Protein AF-E7GEE1-F1 (afdb_monomer_lite)

Foldseek 3Di:
DDPVVVVVVVVVVVLVVLVVVVLLVLLLLLLQVCQQPVCCLVPDDLVNSLCCCVPWKDDPPSNVVSCVVPVVVVSVVSSVSCVVPSNPSVPGDNPDDIDTPDDDPGDDPPPPD

pLDDT: mean 89.94, std 12.16, range [35.31, 98.06]

Organism: NCBI:txid100884

Radius of gyration: 16.09 Å; chains: 1; bounding box: 37×37×44 Å

Structure (mmCIF, N/CA/C/O backbone):
data_AF-E7GEE1-F1
#
_entry.id   AF-E7GEE1-F1
#
loop_
_atom_site.group_PDB
_atom_site.id
_atom_site.type_symbol
_atom_site.label_atom_id
_atom_site.label_alt_id
_atom_site.label_comp_id
_atom_site.label_asym_id
_atom_site.label_entity_id
_atom_site.label_seq_id
_atom_site.pdbx_PDB_ins_code
_atom_site.Cartn_x
_atom_site.Cartn_y
_atom_site.Cartn_z
_atom_site.occupancy
_atom_site.B_iso_or_equiv
_atom_site.auth_seq_id
_atom_site.auth_comp_id
_atom_site.auth_asym_id
_atom_site.auth_atom_id
_atom_site.pdbx_PDB_model_num
ATOM 1 N N . MET A 1 1 ? 16.102 17.461 -31.531 1.00 62.22 1 MET A N 1
ATOM 2 C CA . MET A 1 1 ? 16.166 16.796 -30.209 1.00 62.22 1 MET A CA 1
ATOM 3 C C . MET A 1 1 ? 17.380 15.890 -30.152 1.00 62.22 1 MET A C 1
ATOM 5 O O . MET A 1 1 ? 17.514 15.017 -31.004 1.00 62.22 1 MET A O 1
ATOM 9 N N . SER A 1 2 ? 18.237 16.089 -29.155 1.00 86.38 2 SER A N 1
ATOM 10 C CA . SER A 1 2 ? 19.436 15.279 -28.913 1.00 86.38 2 SER A CA 1
ATOM 11 C C . SER A 1 2 ? 19.086 13.871 -28.409 1.00 86.38 2 SER A C 1
ATOM 13 O O . SER A 1 2 ? 18.065 13.672 -27.746 1.00 86.38 2 SER A O 1
ATOM 15 N N . LEU A 1 3 ? 19.959 12.888 -28.658 1.00 79.31 3 LEU A N 1
ATOM 16 C CA . LEU A 1 3 ? 19.863 11.526 -28.106 1.00 79.31 3 LEU A CA 1
ATOM 17 C C . LEU A 1 3 ? 19.689 11.529 -26.573 1.00 79.31 3 LEU A C 1
ATOM 19 O O . LEU A 1 3 ? 18.921 10.732 -26.033 1.00 79.31 3 LEU A O 1
ATOM 23 N N . LYS A 1 4 ? 20.330 12.480 -25.876 1.00 78.69 4 LYS A N 1
ATOM 24 C CA . LYS A 1 4 ? 20.203 12.657 -24.417 1.00 78.69 4 LYS A CA 1
ATOM 25 C C . LYS A 1 4 ? 18.787 13.074 -23.996 1.00 78.69 4 LYS A C 1
ATOM 27 O O . LYS A 1 4 ? 18.269 12.581 -22.995 1.00 78.69 4 LYS A O 1
ATOM 32 N N . GLU A 1 5 ? 18.137 13.938 -24.772 1.00 75.50 5 GLU A N 1
ATOM 33 C CA . GLU A 1 5 ? 16.772 14.409 -24.494 1.00 75.50 5 GLU A CA 1
ATOM 34 C C . GLU A 1 5 ? 15.738 13.304 -24.737 1.00 75.50 5 GLU A C 1
ATOM 36 O O . GLU A 1 5 ? 14.811 13.125 -23.946 1.00 75.50 5 GLU A O 1
ATOM 41 N N . GLN A 1 6 ? 15.931 12.505 -25.791 1.00 73.00 6 GLN A N 1
ATOM 42 C CA . GLN A 1 6 ? 15.063 11.366 -26.089 1.00 73.00 6 GLN A CA 1
ATOM 43 C C . GLN A 1 6 ? 15.157 10.281 -25.007 1.00 73.00 6 GLN A C 1
ATOM 45 O O . GLN A 1 6 ? 14.130 9.758 -24.568 1.00 73.00 6 GLN A O 1
ATOM 50 N N . ALA A 1 7 ? 16.368 9.978 -24.526 1.00 75.62 7 ALA A N 1
ATOM 51 C CA . ALA A 1 7 ? 16.584 9.032 -23.432 1.00 75.62 7 ALA A CA 1
ATOM 52 C C . ALA A 1 7 ? 15.937 9.507 -22.119 1.00 75.62 7 ALA A C 1
ATOM 54 O O . ALA A 1 7 ? 15.243 8.733 -21.457 1.00 75.62 7 ALA A O 1
ATOM 55 N N . LYS A 1 8 ? 16.076 10.798 -21.782 1.00 77.56 8 LYS A N 1
ATOM 56 C CA . LYS A 1 8 ? 15.428 11.403 -20.607 1.00 77.56 8 LYS A CA 1
ATOM 57 C C . LYS A 1 8 ? 13.900 11.296 -20.683 1.00 77.56 8 LYS A C 1
ATOM 59 O O . LYS A 1 8 ? 13.267 10.882 -19.715 1.00 77.56 8 LYS A O 1
ATOM 64 N N . LYS A 1 9 ? 13.307 11.590 -21.846 1.00 77.69 9 LYS A N 1
ATOM 65 C CA . LYS A 1 9 ? 11.853 11.500 -22.063 1.00 77.69 9 LYS A CA 1
ATOM 66 C C . LYS A 1 9 ? 11.330 10.065 -21.950 1.00 77.69 9 LYS A C 1
ATOM 68 O O . LYS A 1 9 ? 10.285 9.847 -21.342 1.00 77.69 9 LYS A O 1
ATOM 73 N N . LYS A 1 10 ? 12.055 9.080 -22.496 1.00 79.12 10 LYS A N 1
ATOM 74 C CA . LYS A 1 10 ? 11.703 7.654 -22.356 1.00 79.12 10 LYS A CA 1
ATOM 75 C C . LYS A 1 10 ? 11.755 7.201 -20.895 1.00 79.12 10 LYS A C 1
ATOM 77 O O . LYS A 1 10 ? 10.827 6.538 -20.444 1.00 79.12 10 LYS A O 1
ATOM 82 N N . LYS A 1 11 ? 12.792 7.609 -20.153 1.00 76.19 11 LYS A N 1
ATOM 83 C CA . LYS A 1 11 ? 12.925 7.307 -18.721 1.00 76.19 11 LYS A CA 1
ATOM 84 C C . LYS A 1 11 ? 11.780 7.912 -17.896 1.00 76.19 11 LYS A C 1
ATOM 86 O O . LYS A 1 11 ? 11.228 7.211 -17.058 1.00 76.19 11 LYS A O 1
ATOM 91 N N . SER A 1 12 ? 11.385 9.160 -18.175 1.00 80.75 12 SER A N 1
ATOM 92 C CA . SER A 1 12 ? 10.247 9.823 -17.507 1.00 80.75 12 SER A CA 1
ATOM 93 C C . SER A 1 12 ? 8.942 9.054 -17.708 1.00 80.75 12 SER A C 1
ATOM 95 O O . SER A 1 12 ? 8.287 8.692 -16.740 1.00 80.75 12 SER A O 1
ATOM 97 N N . LYS A 1 13 ? 8.615 8.711 -18.962 1.00 85.19 13 LYS A N 1
ATOM 98 C CA . LYS A 1 13 ? 7.393 7.957 -19.284 1.00 85.19 13 LYS A CA 1
ATOM 99 C C . LYS A 1 13 ? 7.355 6.576 -18.633 1.00 85.19 13 LYS A C 1
ATOM 101 O O . LYS A 1 13 ? 6.301 6.116 -18.213 1.00 85.19 13 LYS A O 1
ATOM 106 N N . ALA A 1 14 ? 8.499 5.894 -18.575 1.00 83.19 14 ALA A N 1
ATOM 107 C CA . ALA A 1 14 ? 8.589 4.600 -17.910 1.00 83.19 14 ALA A CA 1
ATOM 108 C C . ALA A 1 14 ? 8.345 4.723 -16.397 1.00 83.19 14 ALA A C 1
ATOM 110 O O . ALA A 1 14 ? 7.666 3.877 -15.821 1.00 83.19 14 ALA A O 1
ATOM 111 N N . LEU A 1 15 ? 8.857 5.786 -15.769 1.00 84.19 15 LEU A N 1
ATOM 112 C CA . LEU A 1 15 ? 8.654 6.048 -14.346 1.00 84.19 15 LEU A CA 1
ATOM 113 C C . LEU A 1 15 ? 7.194 6.400 -14.025 1.00 84.19 15 LEU A C 1
ATOM 115 O O . LEU A 1 15 ? 6.660 5.900 -13.041 1.00 84.19 15 LEU A O 1
ATOM 119 N N . GLU A 1 16 ? 6.546 7.204 -14.871 1.00 86.38 16 GLU A N 1
ATOM 120 C CA . GLU A 1 16 ? 5.110 7.512 -14.773 1.00 86.38 16 GLU A CA 1
ATOM 121 C C . GLU A 1 16 ? 4.272 6.231 -14.817 1.00 86.38 16 GLU A C 1
ATOM 123 O O . GLU A 1 16 ? 3.502 5.968 -13.897 1.00 86.38 16 GLU A O 1
ATOM 128 N N . LYS A 1 17 ? 4.520 5.367 -15.811 1.00 92.88 17 LYS A N 1
ATOM 129 C CA . LYS A 1 17 ? 3.831 4.076 -15.934 1.00 92.88 17 LYS A CA 1
ATOM 130 C C . LYS A 1 17 ? 4.020 3.186 -14.700 1.00 92.88 17 LYS A C 1
ATOM 132 O O . LYS A 1 17 ? 3.096 2.487 -14.300 1.00 92.88 17 LYS A O 1
ATOM 137 N N . MET A 1 18 ? 5.209 3.192 -14.095 1.00 94.25 18 MET A N 1
ATOM 138 C CA . MET A 1 18 ? 5.443 2.444 -12.856 1.00 94.25 18 MET A CA 1
ATOM 139 C C . MET A 1 18 ? 4.693 3.031 -11.659 1.00 94.25 18 MET A C 1
ATOM 141 O O . MET A 1 18 ? 4.264 2.268 -10.798 1.00 94.25 18 MET A O 1
ATOM 145 N N . GLY A 1 19 ? 4.489 4.350 -11.623 1.00 94.44 19 GLY A N 1
ATOM 146 C CA . GLY A 1 19 ? 3.632 4.998 -10.632 1.00 94.44 19 GLY A CA 1
ATOM 147 C C . GLY A 1 19 ? 2.175 4.544 -10.732 1.00 94.44 19 GLY A C 1
ATOM 148 O O . GLY A 1 19 ? 1.566 4.241 -9.707 1.00 94.44 19 GLY A O 1
ATOM 149 N N . ASP A 1 20 ? 1.643 4.415 -11.950 1.00 95.00 20 ASP A N 1
ATOM 150 C CA . ASP A 1 20 ? 0.284 3.899 -12.171 1.00 95.00 20 ASP A CA 1
ATOM 151 C C . ASP A 1 20 ? 0.155 2.434 -11.731 1.00 95.00 20 ASP A C 1
ATOM 153 O O . ASP A 1 20 ? -0.749 2.096 -10.969 1.00 95.00 20 ASP A O 1
ATOM 157 N N . ILE A 1 21 ? 1.115 1.582 -12.112 1.00 96.50 21 ILE A N 1
ATOM 158 C CA . ILE A 1 21 ? 1.161 0.174 -11.675 1.00 96.50 21 ILE A CA 1
ATOM 159 C C . ILE A 1 21 ? 1.239 0.081 -10.146 1.00 96.50 21 ILE A C 1
ATOM 161 O O . ILE A 1 21 ? 0.577 -0.751 -9.528 1.00 96.50 21 ILE A O 1
ATOM 165 N N . TYR A 1 22 ? 2.035 0.943 -9.510 1.00 97.38 22 TYR A N 1
ATOM 166 C CA . TYR A 1 2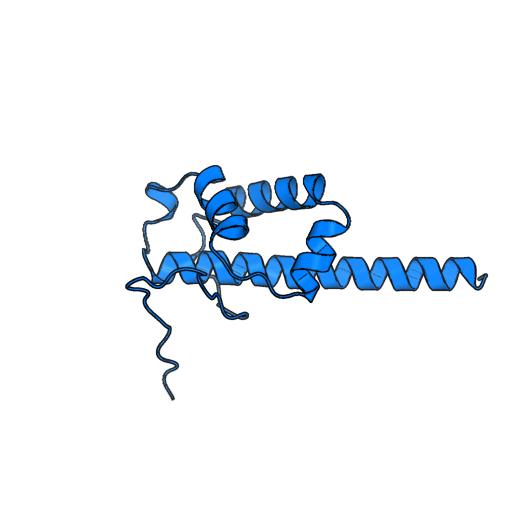2 ? 2.126 0.962 -8.055 1.00 97.38 22 TYR A CA 1
ATOM 167 C C . TYR A 1 22 ? 0.803 1.365 -7.401 1.00 97.38 22 TYR A C 1
ATOM 169 O O . TYR A 1 22 ? 0.390 0.769 -6.408 1.00 97.38 22 TYR A O 1
ATOM 177 N N . LYS A 1 23 ? 0.097 2.335 -7.981 1.00 96.62 23 LYS A N 1
ATOM 178 C CA . LYS A 1 23 ? -1.228 2.746 -7.518 1.00 96.62 23 LYS A CA 1
ATOM 179 C C . LYS A 1 23 ? -2.254 1.612 -7.638 1.00 96.62 23 LYS A C 1
ATOM 181 O O . LYS A 1 23 ? -3.027 1.409 -6.706 1.00 96.62 23 LYS A O 1
ATOM 186 N N . GLU A 1 24 ? -2.248 0.860 -8.738 1.00 96.81 24 GLU A N 1
ATOM 187 C CA . GLU A 1 24 ? -3.101 -0.330 -8.912 1.00 96.81 24 GLU A CA 1
ATOM 188 C C . GLU A 1 24 ? -2.803 -1.413 -7.865 1.00 96.81 24 GLU A C 1
ATOM 190 O O . GLU A 1 24 ? -3.722 -2.041 -7.327 1.00 96.81 24 GLU A O 1
ATOM 195 N N . PHE A 1 25 ? -1.527 -1.587 -7.516 1.00 97.94 25 PHE A N 1
ATOM 196 C CA . PHE A 1 25 ? -1.114 -2.487 -6.444 1.00 97.94 25 PHE A CA 1
ATOM 197 C C . PHE A 1 25 ? -1.636 -2.031 -5.076 1.00 97.94 25 PHE A C 1
ATOM 199 O O . PHE A 1 25 ? -2.208 -2.839 -4.347 1.00 97.94 25 PHE A O 1
ATOM 206 N N . LEU A 1 26 ? -1.522 -0.738 -4.743 1.00 98.06 26 LEU A N 1
ATOM 207 C CA . LEU A 1 26 ? -2.079 -0.184 -3.500 1.00 98.06 26 LEU A CA 1
ATOM 208 C C . LEU A 1 26 ? -3.605 -0.328 -3.434 1.00 98.06 26 LEU A C 1
ATOM 210 O O . LEU A 1 26 ? -4.150 -0.669 -2.384 1.00 98.06 26 LEU A O 1
ATOM 214 N N . GLN A 1 27 ? -4.297 -0.108 -4.553 1.00 97.69 27 GLN A N 1
ATOM 215 C CA . GLN A 1 27 ? -5.741 -0.307 -4.644 1.00 97.69 27 GLN A CA 1
ATOM 216 C C . GLN A 1 27 ? -6.117 -1.770 -4.372 1.00 97.69 27 GLN A C 1
ATOM 218 O O . GLN A 1 27 ? -7.010 -2.043 -3.569 1.00 97.69 27 GLN A O 1
ATOM 223 N N . SER A 1 28 ? -5.410 -2.708 -5.010 1.00 97.50 28 SER A N 1
ATOM 224 C CA . SER A 1 28 ? -5.633 -4.145 -4.832 1.00 97.50 28 SER A CA 1
ATOM 225 C C . SER A 1 28 ? -5.329 -4.598 -3.404 1.00 97.50 28 SER A C 1
ATOM 227 O O . SER A 1 28 ? -6.081 -5.391 -2.845 1.00 97.50 28 SER A O 1
ATOM 229 N N . TYR A 1 29 ? -4.284 -4.046 -2.783 1.00 97.81 29 TYR A N 1
ATOM 230 C CA . TYR A 1 29 ? -3.936 -4.280 -1.381 1.00 97.81 29 TYR A CA 1
ATOM 231 C C . TYR A 1 29 ? -5.062 -3.875 -0.425 1.00 97.81 29 TYR A C 1
ATOM 233 O O . TYR A 1 29 ? -5.497 -4.676 0.403 1.00 97.81 29 TYR A O 1
ATOM 241 N N . LEU A 1 30 ? -5.577 -2.655 -0.569 1.00 97.69 30 LEU A N 1
ATOM 242 C CA . LEU A 1 30 ? -6.658 -2.153 0.273 1.00 97.69 30 LEU A CA 1
ATOM 243 C C . LEU A 1 30 ? -7.979 -2.905 0.040 1.00 97.69 30 LEU A C 1
ATOM 245 O O . LEU A 1 30 ? -8.690 -3.217 0.995 1.00 97.69 30 LEU A O 1
ATOM 249 N N . ALA A 1 31 ? -8.286 -3.259 -1.210 1.00 96.88 31 ALA A N 1
ATOM 250 C CA . ALA A 1 31 ? -9.432 -4.107 -1.531 1.00 96.88 31 ALA A CA 1
ATOM 251 C C . ALA A 1 31 ? -9.293 -5.513 -0.924 1.00 96.88 31 ALA A C 1
ATOM 253 O O . ALA A 1 31 ? -10.255 -6.067 -0.397 1.00 96.88 31 ALA A O 1
ATOM 254 N N . TRP A 1 32 ? -8.090 -6.093 -0.961 1.00 96.50 32 TRP A N 1
ATOM 255 C CA . TRP A 1 32 ? -7.816 -7.387 -0.345 1.00 96.50 32 TRP A CA 1
ATOM 256 C C . TRP A 1 32 ? -8.000 -7.341 1.175 1.00 96.50 32 TRP A C 1
ATOM 258 O O . TRP A 1 32 ? -8.635 -8.245 1.716 1.00 96.50 32 TRP A O 1
ATOM 268 N N . LEU A 1 33 ? -7.533 -6.285 1.852 1.00 95.62 33 LEU A N 1
ATOM 269 C CA . LEU A 1 33 ? -7.763 -6.076 3.288 1.00 95.62 33 LEU A CA 1
ATOM 270 C C . LEU A 1 33 ? -9.251 -5.979 3.629 1.00 95.62 33 LEU A C 1
ATOM 272 O O . LEU A 1 33 ? -9.699 -6.635 4.570 1.00 95.62 33 LEU A O 1
ATOM 276 N N . TYR A 1 34 ? -10.019 -5.231 2.834 1.00 95.44 34 TYR A N 1
ATOM 277 C CA . TYR A 1 34 ? -11.471 -5.130 2.985 1.00 95.44 34 TYR A CA 1
ATOM 278 C C . TYR A 1 34 ? -12.156 -6.501 2.910 1.00 95.44 34 TYR A C 1
ATOM 280 O O . TYR A 1 34 ? -13.045 -6.794 3.707 1.00 95.44 34 TYR A O 1
ATOM 288 N N . LEU A 1 35 ? -11.712 -7.387 2.009 1.00 94.06 35 LEU A N 1
ATOM 289 C CA . LEU A 1 35 ? -12.234 -8.756 1.955 1.00 94.06 35 LEU A CA 1
ATOM 290 C C . LEU A 1 35 ? -11.935 -9.550 3.230 1.00 94.06 35 LEU A C 1
ATOM 292 O O . LEU A 1 35 ? -12.782 -10.334 3.656 1.00 94.06 35 LEU A O 1
ATOM 296 N N . GLN A 1 36 ? -10.755 -9.363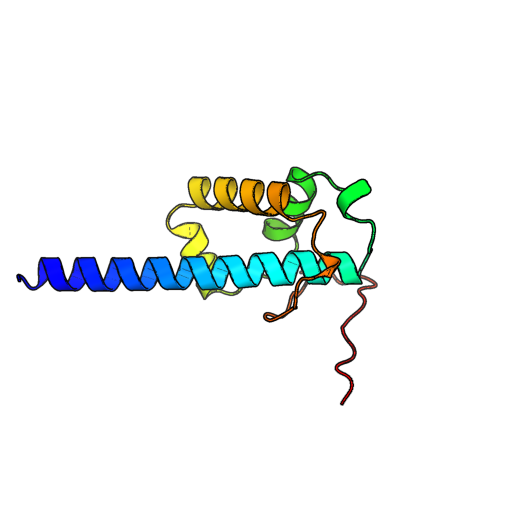 3.832 1.00 92.81 36 GLN A N 1
ATOM 297 C CA . GLN A 1 36 ? -10.382 -10.057 5.070 1.00 92.81 36 GLN A CA 1
ATOM 298 C C . GLN A 1 36 ? -11.206 -9.562 6.259 1.00 92.81 36 GLN A C 1
ATOM 300 O O . GLN A 1 36 ? -11.703 -10.360 7.055 1.00 92.81 36 GLN A O 1
ATOM 305 N N . ASN A 1 37 ? -11.347 -8.243 6.367 1.00 93.81 37 ASN A N 1
ATOM 306 C CA . ASN A 1 37 ? -12.073 -7.564 7.426 1.00 93.81 37 ASN A CA 1
ATOM 307 C C . ASN A 1 37 ? -12.695 -6.269 6.872 1.00 93.81 37 ASN A C 1
ATOM 309 O O . ASN A 1 37 ? -11.991 -5.268 6.766 1.00 93.81 37 ASN A O 1
ATOM 313 N N . PRO A 1 38 ? -14.009 -6.236 6.581 1.00 93.75 38 PRO A N 1
ATOM 314 C CA . PRO A 1 38 ? -14.666 -5.054 6.017 1.00 93.75 38 PRO A CA 1
ATOM 315 C C . PRO A 1 38 ? -14.628 -3.792 6.884 1.00 93.75 38 PRO A C 1
ATOM 317 O O . PRO A 1 38 ? -14.957 -2.725 6.384 1.00 93.75 38 PRO A O 1
ATOM 320 N N . ARG A 1 39 ? -14.267 -3.915 8.169 1.00 94.25 39 ARG A N 1
ATOM 321 C CA . ARG A 1 39 ? -14.146 -2.801 9.124 1.00 94.25 39 ARG A CA 1
ATOM 322 C C . ARG A 1 39 ? -12.690 -2.489 9.477 1.00 94.25 39 ARG A C 1
ATOM 324 O O . ARG A 1 39 ? -12.422 -1.887 10.511 1.00 94.25 39 ARG A O 1
ATOM 331 N N . PHE A 1 40 ? -11.720 -2.978 8.699 1.00 95.31 40 PHE A N 1
ATOM 332 C CA . PHE A 1 40 ? -10.300 -2.828 9.033 1.00 95.31 40 PHE A CA 1
ATOM 333 C C . PHE A 1 40 ? -9.890 -1.357 9.204 1.00 95.31 40 PHE A C 1
ATOM 335 O O . PHE A 1 40 ? -9.011 -1.058 10.005 1.00 95.31 40 PHE A O 1
ATOM 342 N N . ASP A 1 41 ? -10.518 -0.445 8.468 1.00 93.19 41 ASP A N 1
ATOM 343 C CA . ASP A 1 41 ? -10.235 0.985 8.457 1.00 93.19 41 ASP A CA 1
ATOM 344 C C . ASP A 1 41 ? -10.654 1.695 9.752 1.00 93.19 41 ASP A C 1
ATOM 346 O O . ASP A 1 41 ? -10.050 2.716 10.097 1.00 93.19 41 ASP A O 1
ATOM 350 N N . GLU A 1 42 ? -11.616 1.131 10.489 1.00 94.38 42 GLU A N 1
ATOM 351 C CA . GLU A 1 42 ? -12.023 1.596 11.819 1.00 94.38 42 GLU A CA 1
ATOM 352 C C . GLU A 1 42 ? -10.982 1.260 12.899 1.00 94.38 42 GLU A C 1
ATOM 354 O O . GLU A 1 42 ? -10.840 2.000 13.871 1.00 94.38 42 GLU A O 1
ATOM 359 N N . PHE A 1 43 ? -10.253 0.149 12.739 1.00 94.19 43 PHE A N 1
ATOM 360 C CA . PHE A 1 43 ? -9.368 -0.394 13.779 1.00 94.19 43 PHE A CA 1
ATOM 361 C C . PHE A 1 43 ? -7.879 -0.236 13.477 1.00 94.19 43 PHE A C 1
ATOM 363 O O . PHE A 1 43 ? -7.080 -0.239 14.407 1.00 94.19 43 PHE A O 1
ATOM 370 N N . LEU A 1 44 ? -7.500 -0.116 12.202 1.00 96.19 44 LEU A N 1
ATOM 371 C CA . LEU A 1 44 ? -6.107 -0.014 11.777 1.00 96.19 44 LEU A CA 1
ATOM 372 C C . LEU A 1 44 ? -5.752 1.420 11.375 1.00 96.19 44 LEU A C 1
ATOM 374 O O . LEU A 1 44 ? -6.424 2.094 10.579 1.00 96.19 44 LEU A O 1
ATOM 378 N N . THR A 1 45 ? -4.634 1.882 11.918 1.00 96.75 45 THR A N 1
ATOM 379 C CA . THR A 1 45 ? -4.021 3.161 11.573 1.00 96.75 45 THR A CA 1
ATOM 380 C C . THR A 1 45 ? -3.360 3.102 10.195 1.00 96.75 45 THR A C 1
ATOM 382 O O . THR A 1 45 ? -2.980 2.044 9.693 1.00 96.75 45 THR A O 1
ATOM 385 N N . ASN A 1 46 ? -3.166 4.267 9.570 1.00 96.44 46 ASN A N 1
ATOM 386 C CA . ASN A 1 46 ? -2.440 4.359 8.298 1.00 96.44 46 ASN A CA 1
ATOM 387 C C . ASN A 1 46 ? -1.010 3.805 8.413 1.00 96.44 46 ASN A C 1
ATOM 389 O O . ASN A 1 46 ? -0.493 3.228 7.458 1.00 96.44 46 ASN A O 1
ATOM 393 N N . GLU A 1 47 ? -0.380 3.972 9.578 1.00 96.19 47 GLU A N 1
ATOM 394 C CA . GLU A 1 47 ? 0.958 3.458 9.856 1.00 96.19 47 GLU A CA 1
ATOM 395 C C . GLU A 1 47 ? 0.970 1.929 9.894 1.00 96.19 47 GLU A C 1
ATOM 397 O O . GLU A 1 47 ? 1.771 1.319 9.192 1.00 96.19 47 GLU A O 1
ATOM 402 N N . GLU A 1 48 ? 0.050 1.297 10.626 1.00 97.44 48 GLU A N 1
ATOM 403 C CA . GLU A 1 48 ? -0.064 -0.167 10.673 1.00 97.44 48 GLU A CA 1
ATOM 404 C C . GLU A 1 48 ? -0.318 -0.757 9.285 1.00 97.44 48 GLU A C 1
ATOM 406 O O . GLU A 1 48 ? 0.327 -1.729 8.894 1.00 97.44 48 GLU A O 1
ATOM 411 N N . LEU A 1 49 ? -1.196 -0.127 8.501 1.00 97.88 49 LEU A N 1
ATOM 412 C CA . LEU A 1 49 ? -1.481 -0.536 7.127 1.00 97.88 49 LEU A CA 1
ATOM 413 C C . LEU A 1 49 ? -0.261 -0.402 6.213 1.00 97.88 49 LEU A C 1
ATOM 415 O O . LEU A 1 49 ? -0.009 -1.276 5.383 1.00 97.88 49 LEU A O 1
ATOM 419 N N . THR A 1 50 ? 0.510 0.672 6.359 1.00 97.56 50 THR A N 1
ATOM 420 C CA . THR A 1 50 ? 1.729 0.892 5.572 1.00 97.56 50 THR A CA 1
ATOM 421 C C . THR A 1 50 ? 2.823 -0.097 5.979 1.00 97.56 50 THR A C 1
ATOM 423 O O . THR A 1 50 ? 3.456 -0.723 5.129 1.00 97.56 50 THR A O 1
ATOM 426 N N . ASN A 1 51 ? 3.009 -0.306 7.282 1.00 96.88 51 ASN A N 1
ATOM 427 C CA . ASN A 1 51 ? 3.988 -1.242 7.821 1.00 96.88 51 ASN A CA 1
ATOM 428 C C . ASN A 1 51 ? 3.663 -2.682 7.423 1.00 96.88 51 ASN A C 1
ATOM 430 O O . ASN A 1 51 ? 4.571 -3.427 7.052 1.00 96.88 51 ASN A O 1
ATOM 434 N N . TYR A 1 52 ? 2.389 -3.074 7.445 1.00 96.75 52 TYR A N 1
ATOM 435 C CA . TYR A 1 52 ? 1.971 -4.400 7.003 1.00 96.75 52 TYR A CA 1
ATOM 436 C C . TYR A 1 52 ? 2.260 -4.615 5.510 1.00 96.75 52 TYR A C 1
ATOM 438 O O . TYR A 1 52 ? 2.817 -5.649 5.142 1.00 96.75 52 TYR A O 1
ATOM 446 N N . LEU A 1 53 ? 1.999 -3.616 4.657 1.00 97.56 53 LEU A N 1
ATOM 447 C CA . LEU A 1 53 ? 2.317 -3.680 3.227 1.00 97.56 53 LEU A CA 1
ATOM 448 C C . LEU A 1 53 ? 3.803 -3.983 2.976 1.00 97.56 53 LEU A C 1
ATOM 450 O O . LEU A 1 53 ? 4.130 -4.901 2.229 1.00 97.56 53 LEU A O 1
ATOM 454 N N . PHE A 1 54 ? 4.715 -3.228 3.590 1.00 96.44 54 PHE A N 1
ATOM 455 C CA . PHE A 1 54 ? 6.145 -3.378 3.298 1.00 96.44 54 PHE A CA 1
ATOM 456 C C . PHE A 1 54 ? 6.781 -4.596 3.982 1.00 96.44 54 PHE A C 1
ATOM 458 O O . PHE A 1 54 ? 7.673 -5.238 3.416 1.00 96.44 54 PHE A O 1
ATOM 465 N N . ASN A 1 55 ? 6.310 -4.959 5.177 1.00 95.88 55 ASN A N 1
ATOM 466 C CA . ASN A 1 55 ? 6.931 -6.025 5.959 1.00 95.88 55 ASN A CA 1
ATOM 467 C C . ASN A 1 55 ? 6.308 -7.394 5.706 1.00 95.88 55 ASN A C 1
ATOM 469 O O . ASN A 1 55 ? 7.039 -8.383 5.672 1.00 95.88 55 ASN A O 1
ATOM 473 N N . GLU A 1 56 ? 5.005 -7.465 5.446 1.00 96.25 56 GLU A N 1
ATOM 474 C CA . GLU A 1 56 ? 4.251 -8.720 5.473 1.00 96.25 56 GLU A CA 1
ATOM 475 C C . GLU A 1 56 ? 3.599 -9.089 4.137 1.00 96.25 56 GLU A C 1
ATOM 477 O O . GLU A 1 56 ? 3.138 -10.219 4.005 1.00 96.25 56 GLU A O 1
ATOM 482 N N . ILE A 1 57 ? 3.603 -8.217 3.124 1.00 97.12 57 ILE A N 1
ATOM 483 C CA . ILE A 1 57 ? 3.117 -8.544 1.772 1.00 97.12 57 ILE A CA 1
ATOM 484 C C . ILE A 1 57 ? 4.294 -8.791 0.821 1.00 97.12 57 ILE A C 1
ATOM 486 O O . ILE A 1 57 ? 5.307 -8.087 0.847 1.00 97.12 57 ILE A O 1
ATOM 490 N N . TYR A 1 58 ? 4.181 -9.807 -0.035 1.00 96.81 58 TYR A N 1
ATOM 491 C CA . TYR A 1 58 ? 5.094 -9.980 -1.161 1.00 96.81 58 TYR A CA 1
ATOM 492 C C . TYR A 1 58 ? 4.867 -8.873 -2.191 1.00 96.81 58 TYR A C 1
ATOM 494 O O . TYR A 1 58 ? 3.806 -8.781 -2.805 1.00 96.81 58 TYR A O 1
ATOM 502 N N . ILE A 1 59 ? 5.890 -8.045 -2.395 1.00 96.44 59 ILE A N 1
ATOM 503 C CA . ILE A 1 59 ? 5.877 -6.971 -3.386 1.00 96.44 59 ILE A CA 1
ATOM 504 C C . ILE A 1 59 ? 6.495 -7.502 -4.688 1.00 96.44 59 ILE A C 1
ATOM 506 O O . ILE A 1 59 ? 7.644 -7.952 -4.658 1.00 96.44 59 ILE A O 1
ATOM 510 N N . PRO A 1 60 ? 5.790 -7.433 -5.834 1.00 95.94 60 PRO A N 1
ATOM 511 C CA . PRO A 1 60 ? 6.346 -7.815 -7.129 1.00 95.94 60 PRO A CA 1
ATOM 512 C C . PRO A 1 60 ? 7.669 -7.099 -7.439 1.00 95.94 60 PRO A C 1
ATOM 514 O O . PRO A 1 60 ? 7.822 -5.908 -7.165 1.00 95.94 60 PRO A O 1
ATOM 517 N N . ASN A 1 61 ? 8.626 -7.804 -8.052 1.00 95.31 61 ASN A N 1
ATOM 518 C CA . ASN A 1 61 ? 9.988 -7.295 -8.273 1.00 95.31 61 ASN A CA 1
ATOM 519 C C . ASN A 1 61 ? 10.030 -5.944 -9.005 1.00 95.31 61 ASN A C 1
ATOM 521 O O . ASN A 1 61 ? 10.807 -5.066 -8.640 1.00 95.31 61 ASN A O 1
ATOM 525 N N . ASN A 1 62 ? 9.185 -5.747 -10.019 1.00 93.50 62 ASN A N 1
ATOM 526 C CA . ASN A 1 62 ? 9.090 -4.479 -10.748 1.00 93.50 62 ASN A CA 1
ATOM 527 C C . ASN A 1 62 ? 8.653 -3.316 -9.840 1.00 93.50 62 ASN A C 1
ATOM 529 O O . ASN A 1 62 ? 9.191 -2.217 -9.955 1.00 93.50 62 ASN A O 1
ATOM 533 N N . ILE A 1 63 ? 7.719 -3.561 -8.920 1.00 96.38 63 ILE A N 1
ATOM 534 C CA . ILE A 1 63 ? 7.261 -2.572 -7.941 1.00 96.38 63 ILE A CA 1
ATOM 535 C C . ILE A 1 63 ? 8.336 -2.328 -6.881 1.00 96.38 63 ILE A C 1
ATOM 537 O O . ILE A 1 63 ? 8.601 -1.180 -6.543 1.00 96.38 63 ILE A O 1
ATOM 541 N N . SER A 1 64 ? 9.004 -3.378 -6.399 1.00 95.69 64 SER A N 1
ATOM 542 C CA . SER A 1 64 ? 10.120 -3.242 -5.455 1.00 95.69 64 SER A CA 1
ATOM 543 C C . SER A 1 64 ? 11.245 -2.379 -6.037 1.00 95.69 64 SER A C 1
ATOM 545 O O . SER A 1 64 ? 11.724 -1.455 -5.382 1.00 95.69 64 SER A O 1
ATOM 547 N N . LEU A 1 65 ? 11.606 -2.602 -7.306 1.00 94.81 65 LEU A N 1
ATOM 548 C CA . LEU A 1 65 ? 12.569 -1.759 -8.016 1.00 94.81 65 LEU A CA 1
ATOM 549 C C . LEU A 1 65 ? 12.101 -0.305 -8.110 1.00 94.81 65 LEU A C 1
ATOM 551 O O . LEU A 1 65 ? 12.913 0.592 -7.908 1.00 94.81 65 LEU A O 1
ATOM 555 N N . TYR A 1 66 ? 10.814 -0.069 -8.386 1.00 95.25 66 TYR A N 1
ATOM 556 C CA . TYR A 1 66 ? 10.244 1.277 -8.407 1.00 95.25 66 TYR A CA 1
ATOM 557 C C . TYR A 1 66 ? 10.331 1.957 -7.035 1.00 95.25 66 TYR A C 1
ATOM 559 O O . TYR A 1 66 ? 10.846 3.070 -6.960 1.00 95.25 66 TYR A O 1
ATOM 567 N N . ILE A 1 67 ? 9.926 1.277 -5.956 1.00 94.94 67 ILE A N 1
ATOM 568 C CA . ILE A 1 67 ? 10.037 1.771 -4.571 1.00 94.94 67 ILE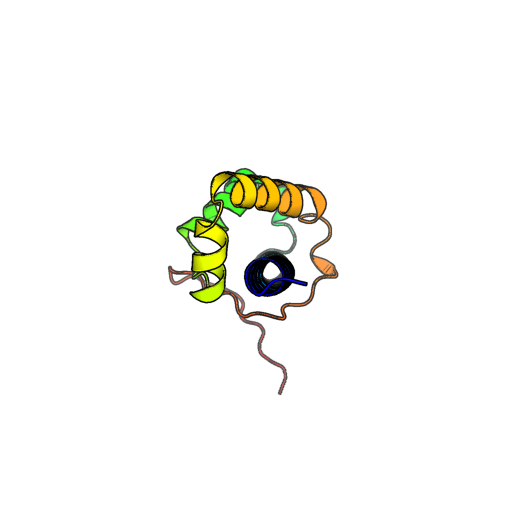 A CA 1
ATOM 569 C C . ILE A 1 67 ? 11.473 2.204 -4.262 1.00 94.94 67 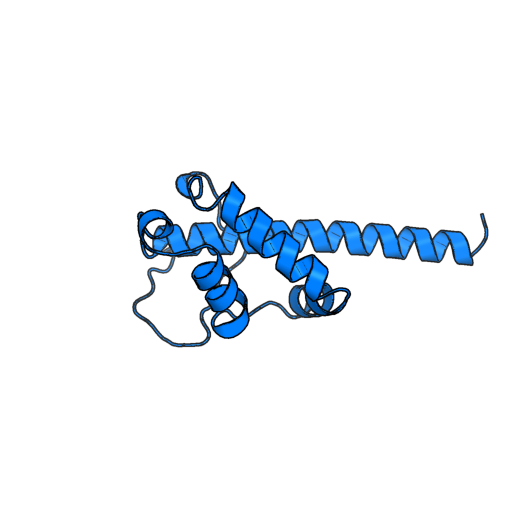ILE A C 1
ATOM 571 O O . ILE A 1 67 ? 11.693 3.293 -3.744 1.00 94.94 67 ILE A O 1
ATOM 575 N N . ASN A 1 68 ? 12.458 1.401 -4.663 1.00 94.25 68 ASN A N 1
ATOM 576 C CA . ASN A 1 68 ? 13.869 1.680 -4.403 1.00 94.25 68 ASN A CA 1
ATOM 577 C C . ASN A 1 68 ? 14.447 2.849 -5.220 1.00 94.25 68 ASN A C 1
ATOM 579 O O . ASN A 1 68 ? 15.581 3.254 -4.971 1.00 94.25 68 ASN A O 1
ATOM 583 N N . THR A 1 69 ? 13.709 3.403 -6.191 1.00 93.50 69 THR A N 1
ATOM 584 C CA . THR A 1 69 ? 14.171 4.596 -6.923 1.00 93.50 69 THR A CA 1
ATOM 585 C C . THR A 1 69 ? 14.122 5.868 -6.079 1.00 93.50 69 THR A C 1
ATOM 587 O O . THR A 1 69 ? 14.929 6.765 -6.313 1.00 93.50 69 THR A O 1
ATOM 590 N N . ASP A 1 70 ? 13.189 5.943 -5.123 1.00 93.81 70 ASP A N 1
ATOM 591 C CA . ASP A 1 70 ? 12.983 7.084 -4.227 1.00 93.81 70 ASP A CA 1
ATOM 592 C C . ASP A 1 70 ? 12.145 6.651 -3.007 1.00 93.81 70 ASP A C 1
ATOM 594 O O . ASP A 1 70 ? 10.965 6.989 -2.864 1.00 93.81 70 ASP A O 1
ATOM 598 N N . SER A 1 71 ? 12.743 5.825 -2.146 1.00 93.56 71 SER A N 1
ATOM 599 C CA . SER A 1 71 ? 12.018 5.085 -1.106 1.00 93.56 71 SER A CA 1
ATOM 600 C C . SER A 1 71 ? 11.264 5.978 -0.121 1.00 93.56 71 SER A C 1
ATOM 602 O O . SER A 1 71 ? 10.154 5.635 0.278 1.00 93.56 71 SER A O 1
ATOM 604 N N . LEU A 1 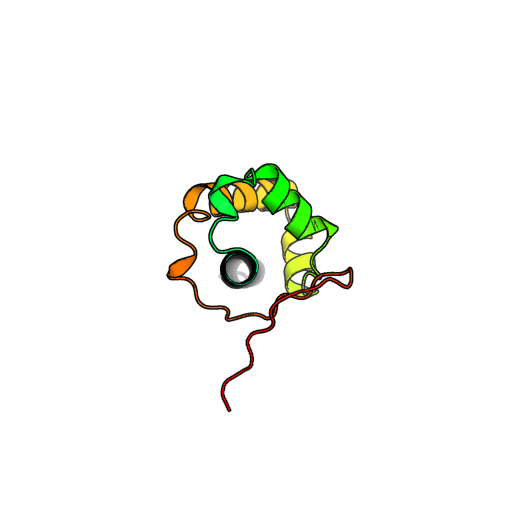72 ? 11.824 7.135 0.256 1.00 95.06 72 LEU A N 1
ATOM 605 C CA . LEU A 1 72 ? 11.185 8.054 1.207 1.00 95.06 72 LEU A CA 1
ATOM 606 C C . LEU A 1 72 ? 9.954 8.734 0.602 1.00 95.06 72 LEU A C 1
ATOM 608 O O . LEU A 1 72 ? 8.901 8.798 1.235 1.00 95.06 72 LEU A O 1
ATOM 612 N N . ASN A 1 73 ? 10.065 9.203 -0.639 1.00 95.06 73 ASN A N 1
ATOM 613 C CA . ASN A 1 73 ? 8.948 9.812 -1.353 1.00 95.06 73 ASN A CA 1
ATOM 614 C C . ASN A 1 73 ? 7.842 8.789 -1.626 1.00 95.06 73 ASN A C 1
ATOM 616 O O . ASN A 1 73 ? 6.659 9.089 -1.488 1.00 95.06 73 ASN A O 1
ATOM 620 N N . ILE A 1 74 ? 8.214 7.561 -1.992 1.00 95.88 74 ILE A N 1
ATOM 621 C CA . ILE A 1 74 ? 7.245 6.496 -2.256 1.00 95.88 74 ILE A CA 1
ATOM 622 C C . ILE A 1 74 ? 6.552 6.063 -0.963 1.00 95.88 74 ILE A C 1
ATOM 624 O O . ILE A 1 74 ? 5.331 5.917 -0.965 1.00 95.88 74 ILE A O 1
ATOM 628 N N . LEU A 1 75 ? 7.274 5.964 0.156 1.00 96.31 75 LEU A N 1
ATOM 629 C CA . LEU A 1 75 ? 6.678 5.739 1.475 1.00 96.31 75 LEU A CA 1
ATOM 630 C C . LEU A 1 75 ? 5.676 6.846 1.839 1.00 96.31 75 LEU A C 1
ATOM 632 O O . LEU A 1 75 ? 4.540 6.548 2.204 1.00 96.31 75 LEU A O 1
ATOM 636 N N . SER A 1 76 ? 6.061 8.115 1.674 1.00 96.44 76 SER A N 1
ATOM 637 C CA . SER A 1 76 ? 5.184 9.264 1.930 1.00 96.44 76 SER A CA 1
ATOM 638 C C . SER A 1 76 ? 3.912 9.214 1.071 1.00 96.44 76 SER A C 1
ATOM 640 O O . SER A 1 76 ? 2.808 9.284 1.610 1.00 96.44 76 SER A O 1
ATOM 642 N N . LYS A 1 77 ? 4.038 8.967 -0.239 1.00 96.25 77 LYS A N 1
ATOM 643 C CA . LYS A 1 77 ? 2.891 8.808 -1.153 1.00 96.25 77 LYS A CA 1
ATOM 644 C C . LYS A 1 77 ? 2.003 7.618 -0.805 1.00 96.25 77 LYS A C 1
ATOM 646 O O . LYS A 1 77 ? 0.791 7.683 -0.989 1.00 96.25 77 LYS A O 1
ATOM 651 N N . THR A 1 78 ? 2.590 6.532 -0.310 1.00 97.88 78 THR A N 1
ATOM 652 C CA . THR A 1 78 ? 1.845 5.348 0.143 1.00 97.88 78 THR A CA 1
ATOM 653 C C . THR A 1 78 ? 0.970 5.693 1.332 1.00 97.88 78 T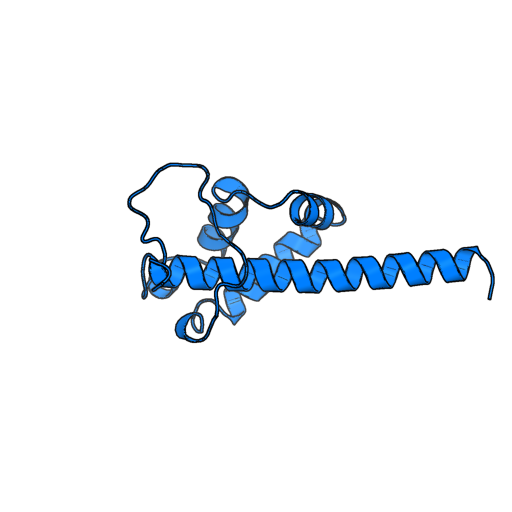HR A C 1
ATOM 655 O O . THR A 1 78 ? -0.224 5.399 1.327 1.00 97.88 78 THR A O 1
ATOM 658 N N . TYR A 1 79 ? 1.552 6.377 2.317 1.00 97.25 79 TYR A N 1
ATOM 659 C CA . TYR A 1 79 ? 0.833 6.830 3.497 1.00 97.25 79 TYR A CA 1
ATOM 660 C C . TYR A 1 79 ? -0.312 7.781 3.123 1.00 97.25 79 TYR A C 1
ATOM 662 O O . TYR A 1 79 ? -1.440 7.606 3.584 1.00 97.25 79 TYR A O 1
ATOM 670 N N . GLU A 1 80 ? -0.057 8.747 2.234 1.00 97.19 80 GLU A N 1
ATOM 671 C CA . GLU A 1 80 ? -1.084 9.658 1.714 1.00 97.19 80 GLU A CA 1
ATOM 672 C C . GLU A 1 80 ? -2.209 8.918 0.980 1.00 97.19 80 GLU A C 1
ATOM 674 O O . GLU A 1 80 ? -3.387 9.222 1.186 1.00 97.19 80 GLU A O 1
ATOM 679 N N . TYR A 1 81 ? -1.863 7.938 0.140 1.00 97.88 81 TYR A N 1
ATOM 680 C CA . TYR A 1 81 ? -2.839 7.135 -0.590 1.00 97.88 81 TYR A CA 1
ATOM 681 C C . TYR A 1 81 ? -3.733 6.347 0.372 1.00 97.88 81 TYR A C 1
ATOM 683 O O . TYR A 1 81 ? -4.956 6.426 0.274 1.00 97.88 81 TYR A O 1
ATOM 691 N N . ILE A 1 82 ? -3.142 5.642 1.339 1.00 97.88 82 ILE A N 1
ATOM 692 C CA . ILE A 1 82 ? -3.890 4.889 2.352 1.00 97.88 82 ILE A CA 1
ATOM 693 C C . ILE A 1 82 ? -4.793 5.831 3.153 1.00 97.88 82 ILE A C 1
ATOM 695 O O . ILE A 1 82 ? -5.988 5.574 3.263 1.00 97.88 82 ILE A O 1
ATOM 699 N N . SER A 1 83 ? -4.259 6.958 3.629 1.00 97.12 83 SER A N 1
ATOM 700 C CA . SER A 1 83 ? -5.018 7.960 4.387 1.00 97.12 83 SER A CA 1
ATOM 701 C C . SER A 1 83 ? -6.251 8.469 3.635 1.00 97.12 83 SER A C 1
ATOM 703 O O . SER A 1 83 ? -7.318 8.637 4.217 1.00 97.12 83 SER A O 1
ATOM 705 N N . ARG A 1 84 ? -6.124 8.690 2.321 1.00 96.88 84 ARG A N 1
ATOM 706 C CA . ARG A 1 84 ? -7.199 9.238 1.483 1.00 96.88 84 ARG A CA 1
ATOM 707 C C . ARG A 1 84 ? -8.298 8.228 1.134 1.00 96.88 84 ARG A C 1
ATOM 709 O O . ARG A 1 84 ? -9.406 8.654 0.784 1.00 96.88 84 ARG A O 1
ATOM 716 N N . TYR A 1 85 ? -7.967 6.937 1.130 1.00 96.88 85 TYR A N 1
ATOM 717 C CA . TYR A 1 85 ? -8.790 5.913 0.487 1.00 96.88 85 TYR A CA 1
ATOM 718 C C . TYR A 1 85 ? -9.130 4.696 1.353 1.00 96.88 85 TYR A C 1
ATOM 720 O O . TYR A 1 85 ? -9.940 3.885 0.905 1.00 96.88 85 TYR A O 1
ATOM 728 N N . LYS A 1 86 ? -8.560 4.530 2.556 1.00 95.25 86 LYS A N 1
ATOM 729 C CA . LYS A 1 86 ? -8.823 3.341 3.391 1.00 95.25 86 LYS A CA 1
ATOM 730 C C . LYS A 1 86 ? -10.306 3.144 3.742 1.00 95.25 86 LYS A C 1
ATOM 732 O O . LYS A 1 86 ? -10.753 2.006 3.830 1.00 95.25 86 LYS A O 1
ATOM 737 N N . ASP A 1 87 ? -11.064 4.232 3.839 1.00 94.06 87 ASP A N 1
ATOM 738 C CA . ASP A 1 87 ? -12.507 4.283 4.120 1.00 94.06 87 ASP A CA 1
ATOM 739 C C . ASP A 1 87 ? -13.390 4.067 2.872 1.00 94.06 87 ASP A C 1
ATOM 741 O O . ASP A 1 87 ? -14.613 3.982 2.959 1.00 94.06 87 ASP A O 1
ATOM 745 N N . LYS A 1 88 ? -12.787 3.984 1.679 1.00 94.06 88 LYS A N 1
ATOM 746 C CA . LYS A 1 88 ? -13.478 3.892 0.375 1.00 94.06 88 LYS A CA 1
ATOM 747 C C . LYS A 1 88 ? -13.153 2.598 -0.362 1.00 94.06 88 LYS A C 1
ATOM 749 O O . LYS A 1 88 ? -13.258 2.515 -1.581 1.00 94.06 88 LYS A O 1
ATOM 754 N N . THR A 1 89 ? -12.732 1.575 0.365 1.00 93.75 89 THR A N 1
ATOM 755 C CA . THR A 1 89 ? -12.208 0.333 -0.219 1.00 93.75 89 THR A CA 1
ATOM 756 C C . THR A 1 89 ? -13.281 -0.602 -0.757 1.00 93.75 89 THR A C 1
ATOM 758 O O . THR A 1 89 ? -12.986 -1.429 -1.616 1.00 93.75 89 THR A O 1
ATOM 761 N N . SER A 1 90 ? -14.536 -0.423 -0.344 1.00 90.75 90 SER A N 1
ATOM 762 C CA . SER A 1 90 ? -15.680 -1.206 -0.826 1.00 90.75 90 SER A CA 1
ATOM 763 C C . SER A 1 90 ? -15.926 -1.083 -2.336 1.00 90.75 90 SER A C 1
ATOM 765 O O . SER A 1 90 ? -16.481 -1.999 -2.938 1.00 90.75 90 SER A O 1
ATOM 767 N N . ILE A 1 91 ? -15.494 0.020 -2.961 1.00 92.19 91 ILE A N 1
ATOM 768 C CA . ILE A 1 91 ? -15.623 0.252 -4.410 1.00 92.19 91 ILE A CA 1
ATOM 769 C C . ILE A 1 91 ? -14.390 -0.197 -5.208 1.00 92.19 91 ILE A C 1
ATOM 771 O O . ILE A 1 91 ? -14.368 -0.080 -6.434 1.00 92.19 91 ILE A O 1
ATOM 775 N N . PHE A 1 92 ? -13.336 -0.671 -4.541 1.00 94.25 92 PHE A N 1
ATOM 776 C CA . PHE A 1 92 ? -12.096 -1.046 -5.207 1.00 94.25 92 PHE A CA 1
ATOM 777 C C . PHE A 1 92 ? -12.163 -2.448 -5.805 1.00 94.25 92 PHE A C 1
ATOM 779 O O . PHE A 1 92 ? -12.738 -3.382 -5.250 1.00 94.25 92 PHE A O 1
ATOM 786 N N . THR A 1 93 ? -11.506 -2.600 -6.953 1.00 91.25 93 THR A N 1
ATOM 787 C CA . THR A 1 93 ? -11.296 -3.900 -7.592 1.00 91.25 93 THR A CA 1
ATOM 788 C C . THR A 1 93 ? -9.871 -4.374 -7.338 1.00 91.25 93 THR A C 1
ATOM 790 O O . THR A 1 93 ? -8.932 -3.580 -7.403 1.00 91.25 93 THR A O 1
ATOM 793 N N . ILE A 1 94 ? -9.731 -5.675 -7.075 1.00 92.81 94 ILE A N 1
ATOM 794 C CA . ILE A 1 94 ? -8.445 -6.379 -7.039 1.00 92.81 94 ILE A CA 1
ATOM 795 C C . ILE A 1 94 ? -8.059 -6.691 -8.485 1.00 92.81 94 ILE A C 1
ATOM 797 O O . ILE A 1 94 ? -8.668 -7.567 -9.098 1.00 92.81 94 ILE A O 1
ATOM 801 N N . SER A 1 95 ? -7.097 -5.945 -9.024 1.00 93.44 95 SER A N 1
ATOM 802 C CA . SER A 1 95 ? -6.499 -6.166 -10.350 1.00 93.44 95 SER A CA 1
ATOM 803 C C . SER A 1 95 ? -5.131 -6.848 -10.274 1.00 93.44 95 SER A C 1
ATOM 805 O O . SER A 1 95 ? -4.631 -7.337 -11.284 1.00 93.44 95 SER A O 1
ATOM 807 N N . MET A 1 96 ? -4.531 -6.885 -9.083 1.00 94.69 96 MET A N 1
ATOM 808 C CA . MET A 1 96 ? -3.260 -7.542 -8.797 1.00 94.69 96 MET A CA 1
ATOM 809 C C . MET A 1 96 ? -3.403 -8.447 -7.577 1.00 94.69 96 MET A C 1
ATOM 811 O O . MET A 1 96 ? -3.989 -8.044 -6.572 1.00 94.69 96 MET A O 1
ATOM 815 N N . ASP A 1 97 ? -2.835 -9.647 -7.646 1.00 91.69 97 ASP A N 1
ATOM 816 C CA . ASP A 1 97 ? -2.891 -10.588 -6.532 1.00 91.69 97 ASP A CA 1
ATOM 817 C C . ASP A 1 97 ? -2.047 -10.115 -5.345 1.00 91.69 97 ASP A C 1
ATOM 819 O O . ASP A 1 97 ? -0.924 -9.621 -5.491 1.00 91.69 97 ASP A O 1
ATOM 823 N N . ILE A 1 98 ? -2.607 -10.289 -4.148 1.00 95.31 98 ILE A N 1
ATOM 824 C CA . ILE A 1 98 ? -1.984 -9.914 -2.881 1.00 95.31 98 ILE A CA 1
ATOM 825 C C . ILE A 1 98 ? -1.662 -11.184 -2.111 1.00 95.31 98 ILE A C 1
ATOM 827 O O . ILE A 1 98 ? -2.549 -11.958 -1.746 1.00 95.31 98 ILE A O 1
ATOM 831 N N . HIS A 1 99 ? -0.374 -11.385 -1.853 1.00 93.44 99 HIS A N 1
ATOM 832 C CA . HIS A 1 99 ? 0.129 -12.566 -1.168 1.00 93.44 99 HIS A CA 1
ATOM 833 C C . HIS A 1 99 ? 0.844 -12.167 0.124 1.00 93.44 99 HIS A C 1
ATOM 835 O O . HIS A 1 99 ? 1.923 -11.570 0.070 1.00 93.44 99 HIS A O 1
ATOM 841 N N . PRO A 1 100 ? 0.281 -12.503 1.293 1.00 94.69 100 PRO A N 1
ATOM 842 C CA . PRO A 1 100 ? 0.984 -12.377 2.561 1.00 94.69 100 PRO A CA 1
ATOM 843 C C . PRO A 1 100 ? 2.199 -13.312 2.627 1.00 94.69 100 PRO A C 1
ATOM 845 O O . PRO A 1 100 ? 2.161 -14.440 2.135 1.00 94.69 100 PRO A O 1
ATOM 848 N N . LYS A 1 101 ? 3.275 -12.865 3.278 1.00 94.19 101 LYS A N 1
ATOM 849 C CA . LYS A 1 101 ? 4.500 -13.648 3.515 1.00 94.19 101 LYS A CA 1
ATOM 850 C C . LYS A 1 101 ? 4.290 -14.766 4.530 1.00 94.19 101 LYS A C 1
ATOM 852 O O . LYS A 1 101 ? 4.948 -15.802 4.466 1.00 94.19 101 LYS A O 1
ATOM 857 N N . ARG A 1 102 ? 3.373 -14.561 5.476 1.00 89.62 102 ARG A N 1
ATOM 858 C CA . ARG A 1 102 ? 3.003 -15.544 6.499 1.00 89.62 102 ARG A CA 1
ATOM 859 C C . ARG A 1 102 ? 1.679 -16.196 6.132 1.00 89.62 102 ARG A C 1
ATOM 861 O O . ARG A 1 102 ? 0.796 -15.544 5.585 1.00 89.62 102 ARG A O 1
ATOM 868 N N . LYS A 1 103 ? 1.518 -17.477 6.467 1.00 79.94 103 LYS A N 1
ATOM 869 C CA . LYS A 1 103 ? 0.223 -18.158 6.348 1.00 79.94 103 LYS A CA 1
ATOM 870 C C . LYS A 1 103 ? -0.720 -17.658 7.443 1.00 79.94 103 LYS A C 1
ATOM 872 O O . LYS A 1 103 ? -0.324 -17.561 8.600 1.00 79.94 103 LYS A O 1
ATOM 877 N N . GLY A 1 104 ? -1.963 -17.391 7.069 1.00 77.44 104 GLY A N 1
ATOM 878 C CA . GLY A 1 104 ? -3.034 -16.958 7.961 1.00 77.44 104 GLY A CA 1
ATOM 879 C C . GLY A 1 104 ? -4.396 -17.379 7.402 1.00 77.44 104 GLY A C 1
ATOM 880 O O . GLY A 1 104 ? -4.455 -17.875 6.272 1.00 77.44 104 GLY A O 1
ATOM 881 N N . PRO A 1 105 ? -5.487 -17.217 8.171 1.00 80.69 105 PRO A N 1
ATOM 882 C CA . PRO A 1 105 ? -6.840 -17.593 7.761 1.00 80.69 105 PRO A CA 1
ATOM 883 C C . PRO A 1 105 ? -7.427 -16.561 6.783 1.00 80.69 105 PRO A C 1
ATOM 885 O O . PRO A 1 105 ? -8.441 -15.923 7.057 1.00 80.69 105 PRO A O 1
ATOM 888 N N . TYR A 1 106 ? -6.749 -16.350 5.656 1.00 82.56 106 TYR A N 1
ATOM 889 C CA . TYR A 1 106 ? -7.135 -15.354 4.666 1.00 82.56 106 TYR A CA 1
ATOM 890 C C . TYR A 1 106 ? -8.261 -15.877 3.777 1.00 82.56 106 TYR A C 1
ATOM 892 O O . TYR A 1 106 ? -8.202 -16.985 3.240 1.00 82.56 106 TYR A O 1
ATOM 900 N N . ARG A 1 107 ? -9.277 -15.041 3.585 1.00 80.88 107 ARG A N 1
ATOM 901 C CA . ARG A 1 107 ? -10.288 -15.191 2.550 1.00 80.88 107 ARG A CA 1
ATOM 902 C C . ARG A 1 107 ? -9.631 -14.921 1.206 1.00 80.88 107 ARG A C 1
ATOM 904 O O . ARG A 1 107 ? -9.254 -13.792 0.893 1.00 80.88 107 ARG A O 1
ATOM 911 N N . ASN A 1 108 ? -9.515 -15.959 0.398 1.00 68.50 108 ASN A N 1
ATOM 912 C CA . ASN A 1 108 ? -9.207 -15.788 -1.011 1.00 68.50 108 ASN A CA 1
ATOM 913 C C . ASN A 1 108 ? -10.510 -15.436 -1.733 1.00 68.50 108 ASN A C 1
ATOM 915 O O . ASN A 1 108 ? -11.574 -15.927 -1.353 1.00 68.50 108 ASN A O 1
ATOM 919 N N . LYS A 1 109 ? -10.451 -14.608 -2.783 1.00 61.59 109 LYS A N 1
ATOM 920 C CA . LYS A 1 109 ? -11.542 -14.622 -3.759 1.00 61.59 109 LYS A CA 1
ATOM 921 C C . LYS A 1 109 ? -11.562 -16.035 -4.330 1.00 61.59 109 LYS A C 1
ATOM 923 O O . LYS A 1 109 ? -10.666 -16.397 -5.088 1.00 61.59 109 LYS A O 1
ATOM 928 N N . GLU A 1 110 ? -12.556 -16.838 -3.966 1.00 49.06 110 GLU A N 1
ATOM 929 C CA . GLU A 1 110 ? -13.006 -17.867 -4.889 1.00 49.06 110 GLU A CA 1
ATOM 930 C C . GLU A 1 110 ? -13.389 -17.109 -6.157 1.00 49.06 110 GLU A C 1
ATOM 932 O O . GLU A 1 110 ? -14.353 -16.343 -6.185 1.00 49.06 110 GLU A O 1
ATOM 937 N N . VAL A 1 111 ? -12.533 -17.207 -7.174 1.00 44.28 111 VAL A N 1
ATOM 938 C CA . VAL A 1 111 ? -12.890 -16.813 -8.527 1.00 44.28 111 VAL A CA 1
ATOM 939 C C . VAL A 1 111 ? -14.076 -17.701 -8.863 1.00 44.28 111 VAL A C 1
ATOM 941 O O . VAL A 1 111 ? -13.908 -18.903 -9.071 1.00 44.28 111 VAL A O 1
ATOM 944 N N . VAL A 1 112 ? -15.281 -17.132 -8.809 1.00 36.59 112 VAL A N 1
ATOM 945 C CA . VAL A 1 112 ? -16.468 -17.753 -9.389 1.00 36.59 112 VAL A CA 1
ATOM 946 C C . VAL A 1 112 ? -16.083 -18.059 -10.835 1.00 36.59 112 VAL A C 1
ATOM 948 O O . VAL A 1 112 ? -15.765 -17.139 -11.590 1.00 36.59 112 VAL A O 1
ATOM 951 N N . ARG A 1 113 ? -15.954 -19.357 -11.128 1.00 35.31 113 ARG A N 1
ATOM 952 C CA . ARG A 1 113 ? -15.632 -19.889 -12.454 1.00 35.31 113 ARG A CA 1
ATOM 953 C C . ARG A 1 113 ? -16.690 -19.490 -13.468 1.00 35.31 113 ARG A C 1
ATOM 955 O O . ARG A 1 113 ? -17.878 -19.468 -13.077 1.00 35.31 113 ARG A O 1
#

Sequence (113 aa):
MSLKEQAKKKKSKALEKMGDIYKEFLQSYLAWLYLQNPRFDEFLTNEELTNYLFNEIYIPNNISLYINTDSLNILSKTYEYISRYKDKTSIFTISMDIHPKRKGPYRNKEVVR

Secondary structure (DSSP, 8-state):
--HHHHHHHHHHHHHHHHHHHHHHHHHHHHHHHHHH-TTHHHH--HHHHHHHHHHHBPPPHHHHHHHTTSHHHHHHHHHHHHHHHGGGGGG----S---BSS-----------